Protein AF-A0A6V7LW75-F1 (afdb_monomer_lite)

Structure (mmCIF, N/CA/C/O backbone):
data_AF-A0A6V7LW75-F1
#
_entry.id   AF-A0A6V7LW75-F1
#
loop_
_atom_site.group_PDB
_atom_site.id
_atom_site.type_symbol
_atom_site.label_atom_id
_atom_site.label_alt_id
_atom_site.label_comp_id
_atom_site.label_asym_id
_atom_site.label_entity_id
_atom_site.label_seq_id
_atom_site.pdbx_PDB_ins_code
_atom_site.Cartn_x
_atom_site.Cartn_y
_atom_site.Cartn_z
_atom_site.occupancy
_atom_site.B_iso_or_equiv
_atom_site.auth_seq_id
_atom_site.auth_comp_id
_atom_site.auth_asym_id
_atom_site.auth_atom_id
_atom_site.pdbx_PDB_model_num
ATOM 1 N N . VAL A 1 1 ? -18.495 10.068 -8.694 1.00 70.50 1 VAL A N 1
ATOM 2 C CA . VAL A 1 1 ? -17.337 9.396 -8.049 1.00 70.50 1 VAL A CA 1
ATOM 3 C C . VAL A 1 1 ? -17.704 8.788 -6.695 1.00 70.50 1 VAL A C 1
ATOM 5 O O . VAL A 1 1 ? -17.651 7.572 -6.584 1.00 70.50 1 VAL A O 1
ATOM 8 N N . MET A 1 2 ? -18.184 9.569 -5.716 1.00 84.25 2 MET A N 1
ATOM 9 C CA . MET A 1 2 ? -18.501 9.075 -4.357 1.00 84.25 2 MET A CA 1
ATOM 10 C C . MET A 1 2 ? -19.450 7.867 -4.294 1.00 84.25 2 MET A C 1
ATOM 12 O O . MET A 1 2 ? -19.275 7.003 -3.442 1.00 84.25 2 MET A O 1
ATOM 16 N N . ARG A 1 3 ? -20.434 7.778 -5.202 1.00 90.88 3 ARG A N 1
ATOM 17 C CA . ARG A 1 3 ? -21.363 6.637 -5.273 1.00 90.88 3 ARG A CA 1
ATOM 18 C C . ARG A 1 3 ? -20.631 5.302 -5.478 1.00 90.88 3 ARG A C 1
ATOM 20 O O . ARG A 1 3 ? -20.819 4.400 -4.677 1.00 90.88 3 ARG A O 1
ATOM 27 N N . LYS A 1 4 ? -19.720 5.231 -6.456 1.00 90.25 4 LYS A N 1
ATOM 28 C CA . LYS A 1 4 ? -18.952 4.013 -6.760 1.00 90.25 4 LYS A CA 1
ATOM 29 C C . LYS A 1 4 ? -18.115 3.551 -5.561 1.00 90.25 4 LYS A C 1
ATOM 31 O O . LYS A 1 4 ? -18.099 2.372 -5.238 1.00 90.25 4 LYS A O 1
ATOM 36 N N . ILE A 1 5 ? -17.471 4.486 -4.856 1.00 90.00 5 ILE A N 1
ATOM 37 C CA . ILE A 1 5 ? -16.659 4.176 -3.665 1.00 90.00 5 ILE A CA 1
ATOM 38 C C . ILE A 1 5 ? -17.520 3.592 -2.537 1.00 90.00 5 ILE A C 1
ATOM 40 O O . ILE A 1 5 ? -17.116 2.618 -1.898 1.00 90.00 5 ILE A O 1
ATOM 44 N N . LYS A 1 6 ? -18.719 4.153 -2.318 1.00 87.50 6 LYS A N 1
ATOM 45 C CA . LYS A 1 6 ? -19.693 3.644 -1.335 1.00 87.50 6 LYS A CA 1
ATOM 46 C C . LYS A 1 6 ? -20.237 2.261 -1.708 1.00 87.50 6 LYS A C 1
ATOM 48 O O . LYS A 1 6 ? -20.507 1.465 -0.814 1.00 87.50 6 LYS A O 1
ATOM 53 N N . GLU A 1 7 ? -20.355 1.981 -3.003 1.00 91.31 7 GLU A N 1
ATOM 54 C CA . GLU A 1 7 ? -20.739 0.678 -3.567 1.00 91.31 7 GLU A CA 1
ATOM 55 C C . GLU A 1 7 ? -19.601 -0.360 -3.517 1.00 91.31 7 GLU A C 1
ATOM 57 O O . GLU A 1 7 ? -19.816 -1.513 -3.868 1.00 91.31 7 GLU A O 1
ATOM 62 N N . GLY A 1 8 ? -18.408 0.019 -3.043 1.00 87.88 8 GLY A N 1
ATOM 63 C CA . GLY A 1 8 ? -17.279 -0.896 -2.848 1.00 87.88 8 GLY A CA 1
ATOM 64 C C . GLY A 1 8 ? -16.233 -0.868 -3.960 1.00 87.88 8 GLY A C 1
ATOM 65 O O . GLY A 1 8 ? -15.230 -1.561 -3.848 1.00 87.88 8 GLY A O 1
ATOM 66 N N . TYR A 1 9 ? -16.400 -0.036 -4.994 1.00 93.12 9 TYR A N 1
ATOM 67 C CA . TYR A 1 9 ? -15.376 0.122 -6.029 1.00 93.12 9 TYR A CA 1
ATOM 68 C C . TYR A 1 9 ? -14.050 0.597 -5.425 1.00 93.12 9 TYR A C 1
ATOM 70 O O . TYR A 1 9 ? -14.026 1.567 -4.657 1.00 93.12 9 TYR A O 1
ATOM 78 N N . ARG A 1 10 ? -12.956 -0.049 -5.823 1.00 95.12 10 ARG A N 1
ATOM 79 C CA . ARG A 1 10 ? -11.568 0.333 -5.544 1.00 95.12 10 ARG A CA 1
ATOM 80 C C . ARG A 1 10 ? -10.790 0.366 -6.849 1.00 95.12 10 ARG A C 1
ATOM 82 O O . ARG A 1 10 ? -11.270 -0.129 -7.861 1.00 95.12 10 ARG A O 1
ATOM 89 N N . LEU A 1 11 ? -9.630 1.012 -6.830 1.00 93.50 11 LEU A N 1
ATOM 90 C CA . LEU A 1 11 ? -8.755 1.015 -7.996 1.00 93.50 11 LEU A CA 1
ATOM 91 C C . LEU A 1 11 ? -8.271 -0.409 -8.266 1.00 93.50 11 LEU A C 1
ATOM 93 O O . LEU A 1 11 ? -7.920 -1.125 -7.326 1.00 93.50 11 LEU A O 1
ATOM 97 N N . ASP A 1 12 ? -8.247 -0.793 -9.537 1.00 94.62 12 ASP A N 1
ATOM 98 C CA . ASP A 1 12 ? -7.679 -2.066 -9.963 1.00 94.62 12 ASP A CA 1
ATOM 99 C C . ASP A 1 12 ? -6.173 -2.105 -9.689 1.00 94.62 12 ASP A C 1
ATOM 101 O O . ASP A 1 12 ? -5.502 -1.071 -9.600 1.00 94.62 12 ASP A O 1
ATOM 105 N N . ARG A 1 13 ?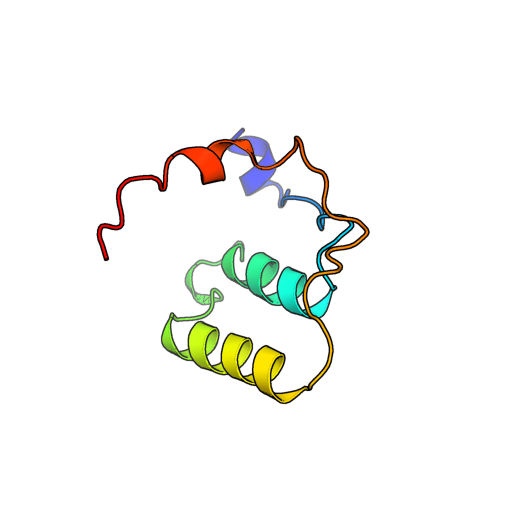 -5.629 -3.317 -9.556 1.00 94.69 13 ARG A N 1
ATOM 106 C CA . ARG A 1 13 ? -4.191 -3.517 -9.379 1.00 94.69 13 ARG A CA 1
ATOM 107 C C . ARG A 1 13 ? -3.435 -3.031 -10.622 1.00 94.69 13 ARG A C 1
ATOM 109 O O . ARG A 1 13 ? -3.705 -3.545 -11.709 1.00 94.69 13 ARG A O 1
ATOM 116 N N . PRO A 1 14 ? -2.453 -2.122 -10.480 1.00 93.12 14 PRO A N 1
ATOM 117 C CA . PRO A 1 14 ? -1.565 -1.775 -11.582 1.00 93.12 14 PRO A CA 1
ATOM 118 C C . PRO A 1 14 ? -0.778 -2.996 -12.061 1.00 93.12 14 PRO A C 1
ATOM 120 O O . PRO A 1 14 ? -0.348 -3.823 -11.259 1.00 93.12 14 PRO A O 1
ATOM 123 N N . GLU A 1 15 ? -0.552 -3.099 -13.367 1.00 92.06 15 GLU A N 1
ATOM 124 C CA . GLU A 1 15 ? 0.055 -4.287 -13.975 1.00 92.06 15 GLU A CA 1
ATOM 125 C C . GLU A 1 15 ? 1.447 -4.623 -13.411 1.00 92.06 15 GLU A C 1
ATOM 127 O O . GLU A 1 15 ? 1.719 -5.786 -13.126 1.00 92.06 15 GLU A O 1
ATOM 132 N N . HIS A 1 16 ? 2.263 -3.595 -13.175 1.00 91.88 16 HIS A N 1
ATOM 133 C CA . HIS A 1 16 ? 3.626 -3.661 -12.636 1.00 91.88 16 HIS A CA 1
ATOM 134 C C . HIS A 1 16 ? 3.686 -3.755 -11.105 1.00 91.88 16 HIS A C 1
ATOM 136 O O . HIS A 1 16 ? 4.766 -3.675 -10.534 1.00 91.88 16 HIS A O 1
ATOM 142 N N . CYS A 1 17 ? 2.554 -3.845 -10.408 1.00 94.00 17 CYS A N 1
ATOM 143 C CA . CYS A 1 17 ? 2.525 -3.902 -8.949 1.00 94.00 17 CYS A CA 1
ATOM 144 C C . CYS A 1 17 ? 2.207 -5.322 -8.496 1.00 94.00 17 CYS A C 1
ATOM 146 O O . CYS A 1 17 ? 1.129 -5.828 -8.818 1.00 94.00 17 CYS A O 1
ATOM 148 N N . LYS A 1 18 ? 3.100 -5.974 -7.743 1.00 94.19 18 LYS A N 1
ATOM 149 C CA . LYS A 1 18 ? 2.817 -7.319 -7.227 1.00 94.19 18 LYS A CA 1
ATOM 150 C C . LYS A 1 18 ? 1.620 -7.308 -6.275 1.00 94.19 18 LYS A C 1
ATOM 152 O O . LYS A 1 18 ? 1.230 -6.283 -5.709 1.00 94.19 18 LYS A O 1
ATOM 157 N N . ARG A 1 19 ? 0.981 -8.469 -6.134 1.00 94.88 19 ARG A N 1
ATOM 158 C CA . ARG A 1 19 ? -0.282 -8.600 -5.394 1.00 94.88 19 ARG A CA 1
ATOM 159 C C . ARG A 1 19 ? -0.119 -8.218 -3.926 1.00 94.88 19 ARG A C 1
ATOM 161 O O . ARG A 1 19 ? -1.033 -7.655 -3.342 1.00 94.88 19 ARG A O 1
ATOM 168 N N . GLU A 1 20 ? 1.039 -8.497 -3.359 1.00 94.81 20 GLU A N 1
ATOM 169 C CA . GLU A 1 20 ? 1.389 -8.274 -1.965 1.00 94.81 20 GLU A CA 1
ATOM 170 C C . GLU A 1 20 ? 1.361 -6.774 -1.641 1.00 94.81 20 GLU A C 1
ATOM 172 O O . GLU A 1 20 ? 0.655 -6.358 -0.722 1.00 94.81 20 GLU A O 1
ATOM 177 N N . LEU A 1 21 ? 2.001 -5.944 -2.472 1.00 95.81 21 LEU A N 1
ATOM 178 C CA . LEU A 1 21 ? 1.928 -4.486 -2.354 1.00 95.81 21 LEU A CA 1
ATOM 179 C C . LEU A 1 21 ? 0.507 -3.957 -2.614 1.00 95.81 21 LEU A C 1
ATOM 181 O O . LEU A 1 21 ? 0.030 -3.069 -1.903 1.00 95.81 21 LEU A O 1
ATOM 185 N N . TYR A 1 22 ? -0.210 -4.516 -3.593 1.00 97.06 22 TYR A N 1
ATOM 186 C CA . TYR A 1 22 ? -1.599 -4.125 -3.845 1.00 97.06 22 TYR A CA 1
ATOM 187 C C . TYR A 1 22 ? -2.536 -4.429 -2.675 1.00 97.06 22 TYR A C 1
ATOM 189 O O . TYR A 1 22 ? -3.403 -3.613 -2.367 1.00 9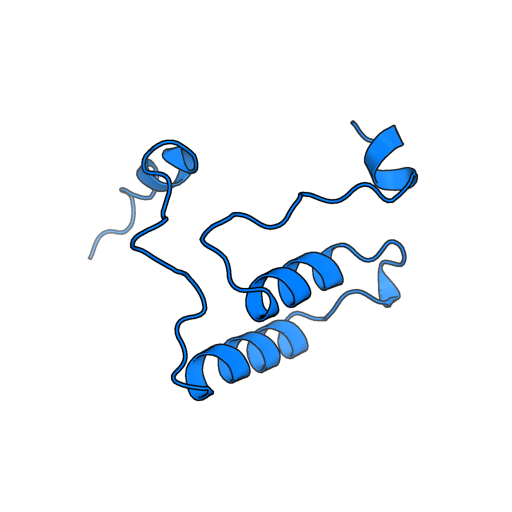7.06 22 TYR A O 1
ATOM 197 N N . ASN A 1 23 ? -2.349 -5.555 -1.988 1.00 96.75 23 ASN A N 1
ATOM 198 C CA . ASN A 1 23 ? -3.147 -5.906 -0.817 1.00 96.75 23 ASN A CA 1
ATOM 199 C C . ASN A 1 23 ? -3.009 -4.846 0.283 1.00 96.75 23 ASN A C 1
ATOM 201 O O . ASN A 1 23 ? -4.019 -4.453 0.859 1.00 96.75 23 ASN A O 1
ATOM 205 N N . ILE A 1 24 ? -1.800 -4.315 0.513 1.00 97.38 24 ILE A N 1
ATOM 206 C CA . ILE A 1 24 ? -1.580 -3.215 1.466 1.00 97.38 24 ILE A CA 1
ATOM 207 C C . ILE A 1 24 ? -2.421 -1.990 1.075 1.00 97.38 24 ILE A C 1
ATOM 209 O O . ILE A 1 24 ? -3.154 -1.454 1.907 1.00 97.38 24 ILE A O 1
ATOM 213 N N . MET A 1 25 ? -2.384 -1.578 -0.200 1.00 97.50 25 MET A N 1
ATOM 214 C CA . MET A 1 25 ? -3.217 -0.470 -0.696 1.00 97.50 25 MET A CA 1
ATOM 215 C C . MET A 1 25 ? -4.715 -0.756 -0.535 1.00 97.50 25 MET A C 1
ATOM 217 O O . MET A 1 25 ? -5.479 0.127 -0.145 1.00 97.50 25 MET A O 1
ATOM 221 N N . TYR A 1 26 ? -5.140 -1.989 -0.807 1.00 97.00 26 TYR A N 1
ATOM 222 C CA . TYR A 1 26 ? -6.532 -2.403 -0.683 1.00 97.00 26 TYR A CA 1
ATOM 223 C C . TYR A 1 26 ? -7.025 -2.331 0.771 1.00 97.00 26 TYR A C 1
ATOM 225 O O . TYR A 1 26 ? -8.115 -1.808 1.011 1.00 97.00 26 TYR A O 1
ATOM 233 N N . TYR A 1 27 ? -6.212 -2.760 1.744 1.00 97.62 27 TYR A N 1
ATOM 234 C CA . TYR A 1 27 ? -6.527 -2.656 3.176 1.00 97.62 27 TYR A CA 1
ATOM 235 C C . TYR A 1 27 ? -6.680 -1.201 3.636 1.00 97.62 27 TYR A C 1
ATOM 237 O O . TYR A 1 27 ? -7.590 -0.880 4.403 1.00 97.62 27 TYR A O 1
ATOM 245 N N . CYS A 1 28 ? -5.867 -0.279 3.108 1.00 97.88 28 CYS A N 1
ATOM 246 C CA . CYS A 1 28 ? -6.029 1.160 3.358 1.00 97.88 28 CYS A CA 1
ATOM 247 C C . CYS A 1 28 ? -7.396 1.697 2.914 1.00 97.88 28 CYS A C 1
ATOM 249 O O . CYS A 1 28 ? -7.848 2.740 3.397 1.00 97.88 28 CYS A O 1
ATOM 251 N N . TRP A 1 29 ? -8.063 1.010 1.987 1.00 96.75 29 TRP A N 1
ATOM 252 C CA . TRP A 1 29 ? -9.367 1.396 1.478 1.00 96.75 29 TRP A CA 1
ATOM 253 C C . TRP A 1 29 ? -10.516 0.572 2.056 1.00 96.75 29 TRP A C 1
ATOM 255 O O . TRP A 1 29 ? -11.574 0.498 1.421 1.00 96.75 29 TRP A O 1
ATOM 265 N N . ASP A 1 30 ? -10.377 -0.008 3.248 1.00 96.00 30 ASP A N 1
ATOM 266 C CA . ASP A 1 30 ? -11.508 -0.679 3.885 1.00 96.00 30 ASP A CA 1
ATOM 267 C C . ASP A 1 30 ? -12.721 0.268 4.024 1.00 96.00 30 ASP A C 1
ATOM 269 O O . ASP A 1 30 ? -12.602 1.493 4.226 1.00 96.00 30 ASP A O 1
ATOM 273 N N . LYS A 1 31 ? -13.912 -0.303 3.817 1.00 92.44 31 LYS A N 1
ATOM 274 C CA . LYS A 1 31 ? -15.188 0.406 3.938 1.00 92.44 31 LYS A CA 1
ATOM 275 C C . LYS A 1 31 ? -15.391 0.894 5.368 1.00 92.44 31 LYS A C 1
ATOM 277 O O . LYS A 1 31 ? -15.887 2.009 5.538 1.00 92.44 31 LYS A O 1
ATOM 282 N N . ASP A 1 32 ? -15.017 0.084 6.349 1.00 94.81 32 ASP A N 1
ATOM 283 C CA . ASP A 1 32 ? -14.989 0.445 7.755 1.00 94.81 32 ASP A CA 1
ATOM 284 C C . ASP A 1 32 ? -13.661 1.157 8.073 1.00 94.81 32 ASP A C 1
ATOM 286 O O . ASP A 1 32 ? -12.591 0.554 7.971 1.00 94.81 32 ASP A O 1
ATOM 290 N N . PRO A 1 33 ? -13.682 2.448 8.457 1.00 95.69 33 PRO A N 1
ATOM 291 C CA . PRO A 1 33 ? -12.470 3.165 8.835 1.00 95.69 33 PRO A CA 1
ATOM 292 C C . PRO A 1 33 ? -11.694 2.517 9.985 1.00 95.69 33 PRO A C 1
ATOM 294 O O . PRO A 1 33 ? -10.483 2.703 10.048 1.00 95.69 33 PRO A O 1
ATOM 297 N N . SER A 1 34 ? -12.367 1.779 10.873 1.00 97.38 34 SER A N 1
ATOM 298 C CA . SER A 1 34 ? -11.728 1.095 12.001 1.00 97.38 34 SER A CA 1
ATOM 299 C C . SER A 1 34 ? -10.968 -0.170 11.596 1.00 97.38 34 SER A C 1
ATOM 301 O O . SER A 1 34 ? -10.084 -0.601 12.329 1.00 97.38 34 SER A O 1
ATOM 303 N N . CYS A 1 35 ? -11.265 -0.731 10.420 1.00 97.38 35 CYS A N 1
ATOM 304 C CA . CYS A 1 35 ? -10.558 -1.882 9.856 1.00 97.38 35 CYS A CA 1
ATOM 305 C C . CYS A 1 35 ? -9.336 -1.487 9.017 1.00 97.38 35 CYS A C 1
ATOM 307 O O . CYS A 1 35 ? -8.620 -2.359 8.527 1.00 97.38 35 CYS A O 1
ATOM 309 N N . ARG A 1 36 ? -9.093 -0.187 8.815 1.00 98.19 36 ARG A N 1
ATOM 310 C CA . ARG A 1 36 ? -7.922 0.283 8.070 1.00 98.19 36 ARG A CA 1
ATOM 311 C C . ARG A 1 36 ? -6.669 0.142 8.931 1.00 98.19 36 ARG A C 1
ATOM 313 O O . ARG A 1 36 ? -6.726 0.476 10.115 1.00 98.19 36 ARG A O 1
ATOM 320 N N . PRO A 1 37 ? -5.537 -0.270 8.342 1.00 98.44 37 PRO A N 1
ATOM 321 C CA . PRO A 1 37 ? -4.289 -0.371 9.073 1.00 98.44 37 PRO A CA 1
ATOM 322 C C . PRO A 1 37 ? -3.845 1.007 9.571 1.00 98.44 37 PRO A C 1
ATOM 324 O O . PRO A 1 37 ? -3.950 2.024 8.877 1.00 98.44 37 PRO A O 1
ATOM 327 N N . SER A 1 38 ? -3.313 1.023 10.783 1.00 98.50 38 SER A N 1
ATOM 328 C CA . SER A 1 38 ? -2.561 2.142 11.330 1.00 98.50 38 SER A CA 1
ATOM 329 C C . SER A 1 38 ? -1.253 2.348 10.564 1.00 98.50 38 SER A C 1
ATOM 331 O O . SER A 1 38 ? -0.738 1.448 9.901 1.00 98.50 38 SER A O 1
ATOM 333 N N . PHE A 1 39 ? -0.650 3.529 10.704 1.00 98.38 39 PHE A N 1
ATOM 334 C CA . PHE A 1 39 ? 0.669 3.780 10.121 1.00 98.38 39 PHE A CA 1
ATOM 335 C C . PHE A 1 39 ? 1.744 2.823 10.645 1.00 98.38 39 PHE A C 1
ATOM 337 O O . PHE A 1 39 ? 2.603 2.411 9.876 1.00 98.38 39 PHE A O 1
ATOM 344 N N . THR A 1 40 ? 1.682 2.427 11.918 1.00 98.50 40 THR A N 1
ATOM 345 C CA . THR A 1 40 ? 2.612 1.442 12.484 1.00 98.50 40 THR A CA 1
ATOM 346 C C . THR A 1 40 ? 2.479 0.086 11.794 1.00 98.50 40 THR A C 1
ATOM 348 O O . THR A 1 40 ? 3.484 -0.518 11.433 1.00 98.50 40 THR A O 1
ATOM 351 N N . GLU A 1 41 ? 1.253 -0.377 11.546 1.00 98.44 41 GLU A N 1
ATOM 352 C CA . GLU A 1 41 ? 1.026 -1.614 10.790 1.00 98.44 41 GLU A CA 1
ATOM 353 C C . GLU A 1 41 ? 1.505 -1.488 9.342 1.00 98.44 41 GLU A C 1
ATOM 355 O O . GLU A 1 41 ? 2.117 -2.417 8.826 1.00 98.44 41 GLU A O 1
ATOM 360 N N . LEU A 1 42 ? 1.296 -0.334 8.699 1.00 98.38 42 LEU A N 1
ATOM 361 C CA . LEU A 1 42 ? 1.788 -0.083 7.342 1.00 98.38 42 LEU A CA 1
ATOM 362 C C . LEU A 1 42 ? 3.315 -0.126 7.245 1.00 98.38 42 LEU A C 1
ATOM 364 O O . LEU A 1 42 ? 3.829 -0.687 6.280 1.00 98.38 42 LEU A O 1
ATOM 368 N N . VAL A 1 43 ? 4.031 0.422 8.231 1.00 97.94 43 VAL A N 1
ATOM 369 C CA . VAL A 1 43 ? 5.498 0.331 8.299 1.00 97.94 43 VAL A CA 1
ATOM 370 C C . VAL A 1 43 ? 5.928 -1.130 8.384 1.00 97.94 43 VAL A C 1
ATOM 372 O O . VAL A 1 43 ? 6.708 -1.570 7.549 1.00 97.94 43 VAL A O 1
ATOM 375 N N . ASN A 1 44 ? 5.344 -1.907 9.298 1.00 97.62 44 ASN A N 1
ATOM 376 C CA . ASN A 1 44 ? 5.686 -3.324 9.459 1.00 97.62 44 ASN A CA 1
ATOM 377 C C . ASN A 1 44 ? 5.391 -4.148 8.190 1.00 97.62 44 ASN A C 1
ATOM 379 O O . ASN A 1 44 ? 6.168 -5.023 7.812 1.00 97.62 44 ASN A O 1
ATOM 383 N N . LEU A 1 45 ? 4.267 -3.879 7.517 1.00 96.56 45 LEU A N 1
ATOM 384 C CA . LEU A 1 45 ? 3.913 -4.544 6.259 1.00 96.56 45 LEU A CA 1
ATOM 385 C C . LEU A 1 45 ? 4.897 -4.190 5.137 1.00 96.56 45 LEU A C 1
ATOM 387 O O . L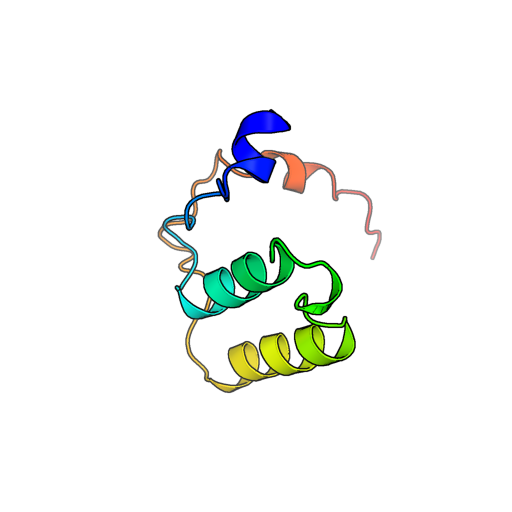EU A 1 45 ? 5.297 -5.069 4.377 1.00 96.56 45 LEU A O 1
ATOM 391 N N . ALA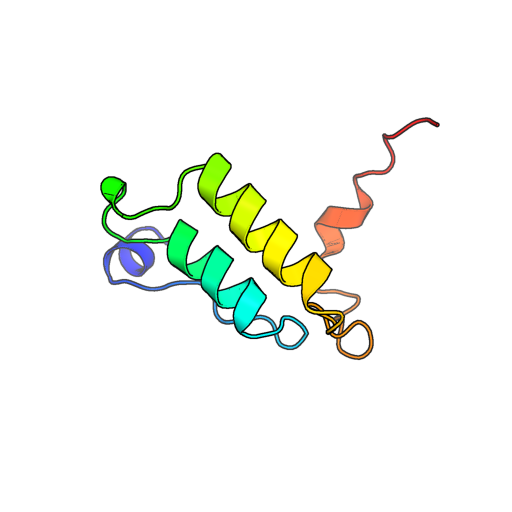 A 1 46 ? 5.298 -2.920 5.041 1.00 94.94 46 ALA A N 1
ATOM 392 C CA . ALA A 1 46 ? 6.279 -2.467 4.061 1.00 94.94 46 ALA A CA 1
ATOM 393 C C . ALA A 1 46 ? 7.674 -3.046 4.339 1.00 94.94 46 ALA A C 1
ATOM 395 O O . ALA A 1 46 ? 8.331 -3.508 3.411 1.00 94.94 46 ALA A O 1
ATOM 396 N N . GLU A 1 47 ? 8.105 -3.092 5.600 1.00 95.56 47 GLU A N 1
ATOM 397 C CA . GLU A 1 47 ? 9.342 -3.767 6.011 1.00 95.56 47 GLU A CA 1
ATOM 398 C C . GLU A 1 47 ? 9.325 -5.249 5.624 1.00 95.56 47 GLU A C 1
ATOM 400 O O . GLU A 1 47 ? 10.311 -5.756 5.095 1.00 95.56 47 GLU A O 1
ATOM 405 N N . GLY A 1 48 ? 8.185 -5.927 5.793 1.00 94.62 48 GLY A N 1
ATOM 406 C CA . GLY A 1 48 ? 8.006 -7.305 5.338 1.00 94.62 48 GLY A CA 1
ATOM 407 C C . GLY A 1 48 ? 8.256 -7.483 3.837 1.00 94.62 48 GLY A C 1
ATOM 408 O O . GLY A 1 48 ? 8.931 -8.431 3.448 1.00 94.62 48 GLY A O 1
ATOM 409 N N . LEU A 1 49 ? 7.784 -6.551 2.998 1.00 94.06 49 LEU A N 1
ATOM 410 C CA . LEU A 1 49 ? 8.061 -6.577 1.553 1.00 94.06 49 LEU A CA 1
ATOM 411 C C . LEU A 1 49 ? 9.544 -6.369 1.231 1.00 94.06 49 LEU A C 1
ATOM 413 O O . LEU A 1 49 ? 10.042 -6.941 0.269 1.00 94.06 49 LEU A O 1
ATOM 417 N N . LEU A 1 50 ? 10.245 -5.545 2.013 1.00 91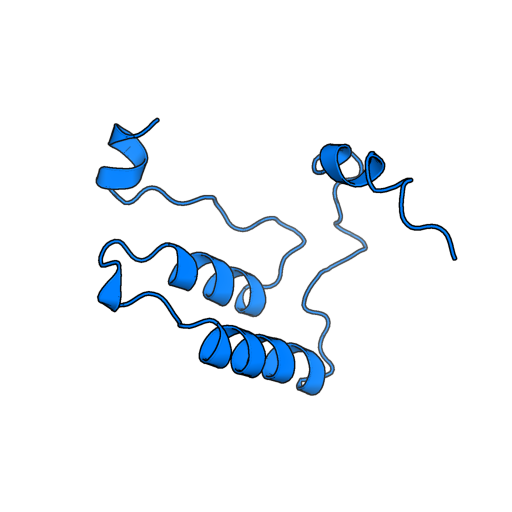.88 50 LEU A N 1
ATOM 418 C CA . LEU A 1 50 ? 11.675 -5.291 1.815 1.00 91.88 50 LEU A CA 1
ATOM 419 C C . LEU A 1 50 ? 12.537 -6.501 2.198 1.00 91.88 50 LEU A C 1
ATOM 421 O O . LEU A 1 50 ? 13.587 -6.713 1.598 1.00 91.88 50 LEU A O 1
ATOM 425 N N . LEU A 1 51 ? 12.105 -7.278 3.193 1.00 93.12 51 LEU A N 1
ATOM 426 C CA . LEU A 1 51 ? 12.837 -8.442 3.701 1.00 93.12 51 LEU A CA 1
ATOM 427 C C . LEU A 1 51 ? 12.617 -9.719 2.884 1.00 93.12 51 LEU A C 1
ATOM 429 O O . LEU A 1 51 ? 13.440 -10.624 2.967 1.00 93.12 51 LEU A O 1
ATOM 433 N N . ASP A 1 52 ? 11.535 -9.807 2.110 1.00 86.44 52 ASP A N 1
ATOM 434 C CA . ASP A 1 52 ? 11.211 -10.984 1.289 1.00 86.44 52 ASP A CA 1
ATOM 435 C C . ASP A 1 52 ? 12.192 -11.187 0.112 1.00 86.44 52 ASP A C 1
ATOM 437 O O . ASP A 1 52 ? 12.106 -12.186 -0.592 1.00 86.44 52 ASP A O 1
ATOM 441 N N . GLU A 1 53 ? 13.122 -10.248 -0.125 1.00 77.06 53 GLU A N 1
ATOM 442 C CA . GLU A 1 53 ? 14.096 -10.219 -1.240 1.00 77.06 53 GLU A CA 1
ATOM 443 C C . GLU A 1 53 ? 13.471 -10.365 -2.646 1.00 77.06 53 GLU A C 1
ATOM 445 O O . GLU A 1 53 ? 14.181 -10.424 -3.651 1.00 77.06 53 GLU A O 1
ATOM 450 N N . THR A 1 54 ? 12.140 -10.382 -2.747 1.00 82.56 54 THR A N 1
ATOM 451 C CA . THR A 1 54 ? 11.410 -10.402 -4.008 1.00 82.56 54 THR A CA 1
ATOM 452 C C . THR A 1 54 ? 10.987 -8.991 -4.401 1.00 82.56 54 THR A C 1
ATOM 454 O O . THR A 1 54 ? 10.523 -8.198 -3.582 1.00 82.56 54 THR A O 1
ATOM 457 N N . ASP A 1 55 ? 11.114 -8.661 -5.688 1.00 88.69 55 ASP A N 1
ATOM 458 C CA . ASP A 1 55 ? 10.679 -7.352 -6.181 1.00 88.69 55 ASP A CA 1
ATOM 459 C C . ASP A 1 55 ? 9.185 -7.152 -5.918 1.00 88.69 55 ASP A C 1
ATOM 461 O O . ASP A 1 55 ? 8.388 -8.009 -6.270 1.00 88.69 55 ASP A O 1
ATOM 465 N N . TYR A 1 56 ? 8.754 -6.027 -5.365 1.00 92.31 56 TYR A N 1
ATOM 466 C CA . TYR A 1 56 ? 7.324 -5.723 -5.179 1.00 92.31 56 TYR A CA 1
ATOM 467 C C . TYR A 1 56 ? 6.750 -4.854 -6.317 1.00 92.31 56 TYR A C 1
ATOM 469 O O . TYR A 1 56 ? 5.528 -4.730 -6.451 1.00 92.31 56 TYR A O 1
ATOM 477 N N . ILE A 1 57 ? 7.624 -4.310 -7.175 1.00 92.06 57 ILE A N 1
ATOM 478 C CA . ILE A 1 57 ? 7.304 -3.604 -8.422 1.00 92.06 57 ILE A CA 1
ATOM 479 C C . ILE A 1 57 ? 8.104 -4.215 -9.582 1.00 92.06 57 ILE A C 1
ATOM 481 O O . ILE A 1 57 ? 9.321 -4.339 -9.506 1.00 92.06 57 ILE A O 1
ATOM 485 N N . GLU A 1 58 ? 7.427 -4.536 -10.681 1.00 91.00 58 GLU A N 1
ATOM 486 C CA . GLU A 1 58 ? 8.027 -4.994 -11.938 1.00 91.00 58 GLU A CA 1
ATOM 487 C C . GLU A 1 58 ? 8.401 -3.782 -12.808 1.00 91.00 58 GLU A C 1
ATOM 489 O O . GLU A 1 58 ? 7.581 -3.286 -13.586 1.00 91.00 58 GLU A O 1
ATOM 494 N N . LEU A 1 59 ? 9.636 -3.290 -12.676 1.00 87.81 59 LEU A N 1
ATOM 495 C CA . LEU A 1 59 ? 10.100 -2.090 -13.388 1.00 87.81 59 LEU A CA 1
ATOM 496 C C . LEU A 1 59 ? 10.057 -2.237 -14.919 1.00 87.81 59 LEU A C 1
ATOM 498 O O . LEU A 1 59 ? 9.758 -1.271 -15.612 1.00 87.81 59 LEU A O 1
ATOM 502 N N . ASP A 1 60 ? 10.240 -3.448 -15.446 1.00 87.00 60 ASP A N 1
ATOM 503 C CA . ASP A 1 60 ? 10.172 -3.722 -16.891 1.00 87.00 60 ASP A CA 1
ATOM 504 C C . ASP A 1 60 ? 8.766 -3.534 -17.484 1.00 87.00 60 AS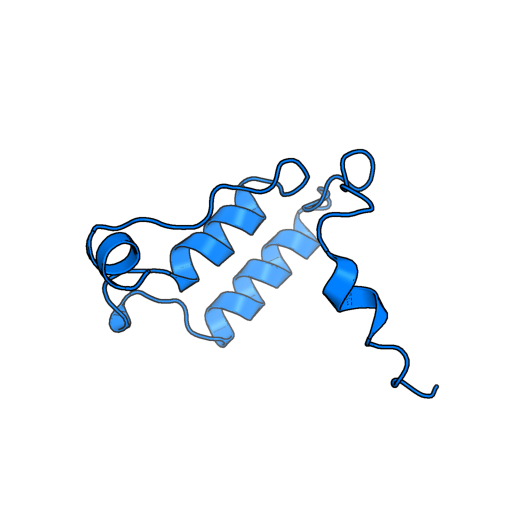P A C 1
ATOM 506 O O . ASP A 1 60 ? 8.602 -3.365 -18.691 1.00 87.00 60 ASP A O 1
ATOM 510 N N . ARG A 1 61 ? 7.729 -3.579 -16.641 1.00 85.94 61 ARG A N 1
ATOM 511 C CA . ARG A 1 61 ? 6.323 -3.381 -17.031 1.00 85.94 61 ARG A CA 1
ATOM 512 C C . ARG A 1 61 ? 5.809 -2.014 -16.607 1.00 85.94 61 ARG A C 1
ATOM 514 O O . ARG A 1 61 ? 4.599 -1.770 -16.628 1.00 85.94 61 ARG A O 1
ATOM 521 N N . PHE A 1 62 ? 6.706 -1.141 -16.157 1.00 83.69 62 PHE A N 1
ATOM 522 C CA . PHE A 1 62 ? 6.337 0.167 -15.664 1.00 83.69 62 PHE A CA 1
ATOM 523 C C . PHE A 1 62 ? 5.845 1.036 -16.830 1.00 83.69 62 PHE A C 1
ATOM 525 O O . PHE A 1 62 ? 6.565 1.232 -17.805 1.00 83.69 62 PHE A O 1
ATOM 532 N N . PRO A 1 63 ? 4.609 1.553 -16.780 1.00 81.00 63 PRO A N 1
ATOM 533 C CA . PRO A 1 63 ? 4.094 2.384 -17.850 1.00 81.00 63 PRO A CA 1
ATOM 534 C C . PRO A 1 63 ? 4.658 3.802 -17.716 1.00 81.00 63 PRO A C 1
ATOM 536 O O . PRO A 1 63 ? 4.213 4.570 -16.857 1.00 81.00 63 PRO A O 1
ATOM 539 N N . ASP A 1 64 ? 5.586 4.159 -18.607 1.00 70.38 64 ASP A N 1
ATOM 540 C CA . ASP A 1 64 ? 6.279 5.460 -18.663 1.00 70.38 64 ASP A CA 1
ATOM 541 C C . ASP A 1 64 ? 5.339 6.668 -18.531 1.00 70.38 64 ASP A C 1
ATOM 543 O O . ASP A 1 64 ? 5.718 7.711 -17.996 1.00 70.38 64 ASP A O 1
ATOM 547 N N . HIS A 1 65 ? 4.095 6.515 -19.003 1.00 70.81 65 HIS A N 1
ATOM 548 C CA . HIS A 1 65 ? 3.131 7.598 -19.122 1.00 70.81 65 HIS A CA 1
ATOM 549 C C . HIS A 1 65 ? 2.009 7.640 -18.069 1.00 70.81 65 HIS A C 1
ATOM 551 O O . HIS A 1 65 ? 1.233 8.598 -18.036 1.00 70.81 65 HIS A O 1
ATOM 557 N N . SER A 1 66 ? 1.894 6.643 -17.189 1.00 71.50 66 SER A N 1
ATOM 558 C CA . SER A 1 66 ? 0.732 6.554 -16.283 1.00 71.50 66 SER A CA 1
ATOM 559 C C . SER A 1 66 ? 0.902 7.327 -14.976 1.00 71.50 66 SER A C 1
ATOM 561 O O . SER A 1 66 ? -0.075 7.533 -14.258 1.00 71.50 66 SER A O 1
ATOM 563 N N . TYR A 1 67 ? 2.122 7.771 -14.665 1.00 70.44 67 TYR A N 1
ATOM 564 C CA . TYR A 1 67 ? 2.460 8.347 -13.362 1.00 70.44 67 TYR A CA 1
ATOM 565 C C . TYR A 1 67 ? 2.948 9.792 -13.407 1.00 70.44 67 TYR A C 1
ATOM 567 O O . TYR A 1 67 ? 3.457 10.264 -12.404 1.00 70.44 67 TYR A O 1
ATOM 575 N N . TYR A 1 68 ? 2.757 10.532 -14.503 1.00 59.38 68 TYR A N 1
ATOM 576 C CA . TYR A 1 68 ? 3.357 11.857 -14.758 1.00 59.38 68 TYR A CA 1
ATOM 577 C C . TYR A 1 68 ? 3.290 12.947 -13.676 1.00 59.38 68 TYR A C 1
ATOM 579 O O . TYR A 1 68 ? 3.972 13.962 -13.796 1.00 59.38 68 TYR A O 1
ATOM 587 N N . ASN A 1 69 ? 2.563 12.733 -12.587 1.00 60.34 69 ASN A N 1
ATOM 588 C CA . ASN A 1 69 ? 2.675 13.538 -11.378 1.00 60.34 69 ASN A CA 1
ATOM 589 C C . ASN A 1 69 ? 4.015 13.359 -10.618 1.00 60.34 69 ASN A C 1
ATOM 591 O O . ASN A 1 69 ? 4.331 14.221 -9.803 1.00 60.34 69 ASN A O 1
ATOM 595 N N . VAL A 1 70 ? 4.824 12.310 -10.867 1.00 55.03 70 VAL A N 1
ATOM 596 C CA . VAL A 1 70 ? 6.144 12.129 -10.200 1.00 55.03 70 VAL A CA 1
ATOM 597 C C . VAL A 1 70 ? 7.231 13.095 -10.686 1.00 55.03 70 VAL A C 1
ATOM 599 O O . VAL A 1 70 ? 8.169 13.366 -9.943 1.00 55.03 70 VAL A O 1
ATOM 602 N N . LEU A 1 71 ? 7.106 13.680 -11.884 1.00 52.50 71 LEU A N 1
ATOM 603 C CA . LEU A 1 71 ? 8.103 14.629 -12.413 1.00 52.50 71 LEU A CA 1
ATOM 604 C C . LEU A 1 71 ? 8.087 16.004 -11.714 1.00 52.50 71 LEU A C 1
ATOM 606 O O . LEU A 1 71 ? 8.963 16.823 -11.973 1.00 52.50 71 LEU A O 1
ATOM 610 N N . ASN A 1 72 ? 7.141 16.254 -10.798 1.00 49.12 72 ASN A N 1
ATOM 611 C CA . ASN A 1 72 ? 7.082 17.480 -9.990 1.00 49.12 72 ASN A CA 1
ATOM 612 C C . ASN A 1 72 ? 7.812 17.381 -8.632 1.00 49.12 72 ASN A C 1
ATOM 614 O O . ASN A 1 72 ? 7.734 18.314 -7.836 1.00 49.12 72 ASN A O 1
ATOM 618 N N . LEU A 1 73 ? 8.556 16.300 -8.364 1.00 50.53 73 LEU A N 1
ATOM 619 C CA . LEU A 1 73 ? 9.445 16.193 -7.193 1.00 50.53 73 LEU A CA 1
ATOM 620 C C . LEU A 1 73 ? 10.823 16.851 -7.409 1.00 50.53 73 LEU A C 1
ATOM 622 O O . LEU A 1 73 ? 11.735 16.650 -6.613 1.00 50.53 73 LEU A O 1
ATOM 626 N N . SER A 1 74 ? 10.984 17.703 -8.430 1.00 47.53 74 SER A N 1
ATOM 627 C CA . SER A 1 74 ? 12.213 18.469 -8.715 1.00 47.53 74 SER A CA 1
ATOM 628 C C . SER A 1 74 ? 12.542 19.556 -7.666 1.00 47.53 74 SER A C 1
ATOM 630 O O . SER A 1 74 ? 13.102 20.600 -8.004 1.00 47.53 74 SER A O 1
ATOM 632 N N . GLY A 1 75 ? 12.136 19.357 -6.411 1.00 50.47 75 GLY A N 1
ATOM 633 C CA . GLY A 1 75 ? 12.326 20.264 -5.283 1.00 50.47 75 GLY A CA 1
ATOM 634 C C . GLY A 1 75 ? 13.175 19.701 -4.140 1.00 50.47 75 GLY A C 1
ATOM 635 O O . GLY A 1 75 ? 13.500 20.465 -3.233 1.00 50.47 75 GLY A O 1
ATOM 636 N N . GLU A 1 76 ? 13.577 18.427 -4.162 1.00 43.41 76 GLU A N 1
ATOM 637 C CA . GLU A 1 76 ? 14.574 17.926 -3.208 1.00 43.41 76 GLU A CA 1
ATOM 638 C C . GLU A 1 76 ? 15.970 18.390 -3.648 1.00 43.41 76 GLU A C 1
ATOM 640 O O . GLU A 1 76 ? 16.610 17.816 -4.528 1.00 43.41 76 GLU A O 1
ATOM 645 N N . LYS A 1 77 ? 16.420 19.507 -3.064 1.00 40.00 77 LYS A N 1
ATOM 646 C CA . LYS A 1 77 ? 17.836 19.886 -3.065 1.00 40.00 77 LYS A CA 1
ATOM 647 C C . LYS A 1 77 ? 18.597 18.886 -2.192 1.00 40.00 77 LYS A C 1
ATOM 649 O O . LYS A 1 77 ? 18.228 18.708 -1.033 1.00 40.00 77 LYS A O 1
ATOM 654 N N . LEU A 1 78 ? 19.638 18.288 -2.775 1.00 36.69 78 LEU A N 1
ATOM 655 C CA . LEU A 1 78 ? 20.758 17.659 -2.065 1.00 36.69 78 LEU A CA 1
ATOM 656 C C . LEU A 1 78 ? 21.328 18.588 -0.982 1.00 36.69 78 LEU A C 1
ATOM 658 O O . LEU A 1 78 ? 21.364 19.819 -1.232 1.00 36.69 78 LEU A O 1
#

Secondary structure (DSSP, 8-state):
-HHHHHTT--PPPPTTB-HHHHHHHHHHT-SSGGGSPPHHHHHHHHHHHHHT-S-SB-GGG--TTS-GGGGG-TT---

Sequence (78 aa):
VMRKIKEGYRLDRPEHCKRELYNIMYYCWDKDPSCRPSFTELVNLAEGLLLDETDYIELDRFPDHSYYNVLNLSGEKL

Radius of gyration: 15.21 Å; chains: 1; bounding box: 42×31×32 Å

Organism: NCBI:txid1563983

Foldseek 3Di:
DVVCLLVPDDDDDDPQFAVLRVVLVSLCSDPDNVSRDDPVVSVVSVVVVVVVPDDRGNPVSDDPPPPVVVVVPPPDDD

InterPro domains:
  IPR001245 Serine-threonine/tyrosine-protein kinase, catalytic domain [PF07714] (1-44)
  IPR011009 Protein kinase-like domain superfamily [SSF56112] (2-67)
  IPR050122 Receptor Tyrosine Kinase [PTHR24416] (2-50)

pLDDT: mean 85.57, std 16.39, range [36.69, 98.5]